Protein AF-A0A8C1KRC3-F1 (afdb_monomer)

Nearest PDB structures (foldseek):
  8a5p-assembly1_X  TM=2.047E-01  e=6.693E+00  Thermochaetoides thermophila

Structure (mmCIF, N/CA/C/O backbone):
data_AF-A0A8C1KRC3-F1
#
_entry.id   AF-A0A8C1KRC3-F1
#
loop_
_atom_site.group_PDB
_atom_site.id
_atom_site.type_symbol
_atom_site.label_atom_id
_atom_site.label_alt_id
_atom_site.label_comp_id
_atom_site.label_asym_id
_atom_site.label_entity_id
_atom_site.label_seq_id
_atom_site.pdbx_PDB_ins_code
_atom_site.Cartn_x
_atom_site.Cartn_y
_atom_site.Cartn_z
_atom_site.occupancy
_atom_site.B_iso_or_equiv
_atom_site.auth_seq_id
_atom_site.auth_comp_id
_atom_site.auth_asym_id
_atom_site.auth_atom_id
_atom_site.pdbx_PDB_model_num
ATOM 1 N N . LEU A 1 1 ? 2.157 1.668 73.499 1.00 52.53 1 LEU A N 1
ATOM 2 C CA . LEU A 1 1 ? 1.777 2.864 72.714 1.00 52.53 1 LEU A CA 1
ATOM 3 C C . LEU A 1 1 ? 0.353 3.234 73.102 1.00 52.53 1 LEU A C 1
ATOM 5 O O . LEU A 1 1 ? -0.478 2.336 73.132 1.00 52.53 1 LEU A O 1
ATOM 9 N N . SER A 1 2 ? 0.074 4.488 73.464 1.00 52.69 2 SER A N 1
ATOM 10 C CA . SER A 1 2 ? -1.302 4.913 73.754 1.00 52.69 2 SER A CA 1
ATOM 11 C C . SER A 1 2 ? -2.155 4.827 72.483 1.00 52.69 2 SER A C 1
ATOM 13 O O . SER A 1 2 ? -1.638 5.012 71.381 1.00 52.69 2 SER A O 1
ATOM 15 N N . LEU A 1 3 ? -3.458 4.562 72.627 1.00 53.19 3 LEU A N 1
ATOM 16 C CA . LEU A 1 3 ? -4.412 4.578 71.507 1.00 53.19 3 LEU A CA 1
ATOM 17 C C . LEU A 1 3 ? -4.317 5.902 70.719 1.00 53.19 3 LEU A C 1
ATOM 19 O O . LEU A 1 3 ? -4.405 5.909 69.494 1.00 53.19 3 LEU A O 1
ATOM 23 N N . ALA A 1 4 ? -4.029 6.999 71.430 1.00 55.34 4 ALA A N 1
ATOM 24 C CA . ALA A 1 4 ? -3.765 8.313 70.857 1.00 55.34 4 ALA A CA 1
ATOM 25 C C . ALA A 1 4 ? -2.515 8.313 69.955 1.00 55.34 4 ALA A C 1
ATOM 27 O O . ALA A 1 4 ? -2.610 8.679 68.786 1.00 55.34 4 ALA A O 1
ATOM 28 N N . ALA A 1 5 ? -1.378 7.803 70.442 1.00 59.03 5 ALA A N 1
ATOM 29 C CA . ALA A 1 5 ? -0.140 7.714 69.661 1.00 59.03 5 ALA A CA 1
ATOM 30 C C . ALA A 1 5 ? -0.264 6.768 68.451 1.00 59.03 5 ALA A C 1
ATOM 32 O O . ALA A 1 5 ? 0.336 7.012 67.409 1.00 59.03 5 ALA A O 1
ATOM 33 N N . TYR A 1 6 ? -1.063 5.701 68.567 1.00 59.00 6 TYR A N 1
ATOM 34 C CA . TYR A 1 6 ? -1.381 4.806 67.449 1.00 59.00 6 TYR A CA 1
ATOM 35 C C . TYR A 1 6 ? -2.236 5.509 66.380 1.00 59.00 6 TYR A C 1
ATOM 37 O O . TYR A 1 6 ? -1.925 5.420 65.194 1.00 59.00 6 TYR A O 1
ATOM 45 N N . SER A 1 7 ? -3.260 6.265 66.792 1.00 59.41 7 SER A N 1
ATOM 46 C CA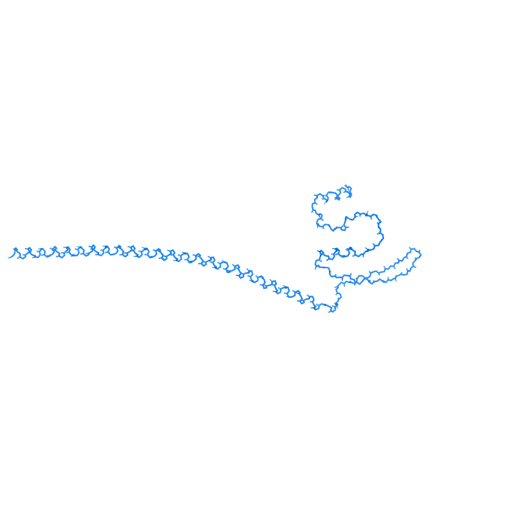 . SER A 1 7 ? -4.117 7.035 65.878 1.00 59.41 7 SER A CA 1
ATOM 47 C C . SER A 1 7 ? -3.371 8.160 65.151 1.00 59.41 7 SER A C 1
ATOM 49 O O . SER A 1 7 ? -3.632 8.419 63.980 1.00 59.41 7 SER A O 1
ATOM 51 N N . GLU A 1 8 ? -2.394 8.788 65.807 1.00 61.75 8 GLU A N 1
ATOM 52 C CA . GLU A 1 8 ? -1.590 9.866 65.228 1.00 61.75 8 GLU A CA 1
ATOM 53 C C . GLU A 1 8 ? -0.601 9.330 64.181 1.00 61.75 8 GLU A C 1
ATOM 55 O O . GLU A 1 8 ? -0.522 9.853 63.071 1.00 61.75 8 GLU A O 1
ATOM 60 N N . LYS A 1 9 ? 0.031 8.183 64.467 1.00 59.00 9 LYS A N 1
ATOM 61 C CA . LYS A 1 9 ? 0.855 7.417 63.512 1.00 59.00 9 LYS A CA 1
ATOM 62 C C . LYS A 1 9 ? 0.081 6.982 62.265 1.00 59.00 9 LYS A C 1
ATOM 64 O O . LYS A 1 9 ? 0.642 6.959 61.171 1.00 59.00 9 LYS A O 1
ATOM 69 N N . LEU A 1 10 ? -1.196 6.628 62.425 1.00 61.12 10 LEU A N 1
ATOM 70 C CA . LEU A 1 10 ? -2.096 6.301 61.315 1.00 61.12 10 LEU A CA 1
ATOM 71 C C . LEU A 1 10 ? -2.552 7.538 60.529 1.00 61.12 10 LEU A C 1
ATOM 73 O O . LEU A 1 10 ? -2.957 7.396 59.382 1.00 61.12 10 LEU A O 1
ATOM 77 N N . ARG A 1 11 ? -2.481 8.737 61.119 1.00 57.22 11 ARG A N 1
ATOM 78 C CA . ARG A 1 11 ? -2.809 10.008 60.457 1.00 57.22 11 ARG A CA 1
ATOM 79 C C . ARG A 1 11 ? -1.679 10.491 59.545 1.00 57.22 11 ARG A C 1
ATOM 81 O O . ARG A 1 11 ? -1.949 11.123 58.529 1.00 57.22 11 ARG A O 1
ATOM 88 N N . GLU A 1 12 ? -0.430 10.197 59.904 1.00 55.88 12 GLU A N 1
ATOM 89 C CA . GLU A 1 12 ? 0.767 10.562 59.129 1.00 55.88 12 GLU A CA 1
ATOM 90 C C . GLU A 1 12 ? 0.997 9.668 57.902 1.00 55.88 12 GLU A C 1
ATOM 92 O O . GLU A 1 12 ? 1.555 10.112 56.900 1.00 55.88 12 GLU A O 1
ATOM 97 N N . MET A 1 13 ? 0.545 8.412 57.946 1.00 55.78 13 MET A N 1
ATOM 98 C CA . MET A 1 13 ? 0.547 7.527 56.782 1.00 55.78 13 MET A CA 1
ATOM 99 C C . MET A 1 13 ? -0.806 7.677 56.090 1.00 55.78 13 MET A C 1
ATOM 101 O O . MET A 1 13 ? -1.821 7.443 56.720 1.00 55.78 13 MET A O 1
ATOM 105 N N . SER A 1 14 ? -0.846 8.089 54.823 1.00 52.88 14 SER A N 1
ATOM 106 C CA . SER A 1 14 ? -2.046 8.480 54.042 1.00 52.88 14 SER A CA 1
ATOM 107 C C . SER A 1 14 ? -3.195 7.445 53.861 1.00 52.88 14 SER A C 1
ATOM 109 O O . SER A 1 14 ? -3.902 7.464 52.860 1.00 52.88 14 SER A O 1
ATOM 111 N N . VAL A 1 15 ? -3.447 6.556 54.823 1.00 52.97 15 VAL A N 1
ATOM 112 C CA . VAL A 1 15 ? -4.540 5.568 54.865 1.00 52.97 15 VAL A CA 1
ATOM 113 C C . VAL A 1 15 ? -5.893 6.147 55.307 1.00 52.97 15 VAL A C 1
ATOM 115 O O . VAL A 1 15 ? -6.880 5.416 55.367 1.00 52.97 15 VAL A O 1
ATOM 118 N N . LEU A 1 16 ? -5.984 7.461 55.549 1.00 52.50 16 LEU A N 1
ATOM 119 C CA . LEU A 1 16 ? -7.243 8.157 55.867 1.00 52.50 16 LEU A CA 1
ATOM 120 C C . LEU A 1 16 ? -8.317 8.016 54.775 1.00 52.50 16 LEU A C 1
ATOM 122 O O . LEU A 1 16 ? -9.498 8.129 55.074 1.00 52.50 16 LEU A O 1
ATOM 126 N N . SER A 1 17 ? -7.934 7.732 53.528 1.00 51.91 17 SER A N 1
ATOM 127 C CA . SER A 1 17 ? -8.881 7.455 52.440 1.00 51.91 17 SER A CA 1
ATOM 128 C C . SER A 1 17 ? -9.553 6.079 52.541 1.00 51.91 17 SER A C 1
ATOM 130 O O . SER A 1 17 ? -10.588 5.873 51.912 1.00 51.91 17 SER A O 1
ATOM 132 N N . LEU A 1 18 ? -8.995 5.144 53.325 1.00 55.03 18 LEU A N 1
ATOM 133 C CA . LEU A 1 18 ? -9.558 3.804 53.541 1.00 55.03 18 LEU A CA 1
ATOM 134 C C . LEU A 1 18 ? -10.406 3.696 54.815 1.00 55.03 18 LEU A C 1
ATOM 136 O O . LEU A 1 18 ? -11.191 2.758 54.947 1.00 55.03 18 LEU A O 1
ATOM 140 N N . LEU A 1 19 ? -10.257 4.621 55.763 1.00 56.22 19 LEU A N 1
ATOM 141 C CA . LEU A 1 19 ? -10.987 4.586 57.027 1.00 56.22 19 LEU A CA 1
ATOM 142 C C . LEU A 1 19 ? -12.186 5.538 56.945 1.00 56.22 19 LEU A C 1
ATOM 144 O O . LEU A 1 19 ? -12.026 6.745 56.800 1.00 56.22 19 LEU A O 1
ATOM 148 N N . CYS A 1 20 ? -13.391 4.963 57.031 1.00 47.62 20 CYS A N 1
ATOM 149 C CA . CYS A 1 20 ? -14.688 5.649 57.138 1.00 47.62 20 CYS A CA 1
ATOM 150 C C . CYS A 1 20 ? -14.560 6.905 58.011 1.00 47.62 20 CYS A C 1
ATOM 152 O O . CYS A 1 20 ? -14.071 6.820 59.141 1.00 47.62 20 CYS A O 1
ATOM 154 N N . SER A 1 21 ? -15.097 8.039 57.557 1.00 47.00 21 SER A N 1
ATOM 155 C CA . SER A 1 21 ? -15.248 9.285 58.339 1.00 47.00 21 SER A CA 1
ATOM 156 C C . SER A 1 21 ? -15.987 9.088 59.681 1.00 47.00 21 SER A C 1
ATOM 158 O O . SER A 1 21 ? -15.968 9.940 60.562 1.00 47.00 21 SER A O 1
ATOM 160 N N . CYS A 1 22 ? -16.565 7.907 59.860 1.00 52.03 22 CYS A N 1
ATOM 161 C CA . CYS A 1 22 ? -17.223 7.342 61.028 1.00 52.03 22 CYS A CA 1
ATOM 162 C C . CYS A 1 22 ? -16.277 7.120 62.229 1.00 52.03 22 CYS A C 1
ATOM 164 O O . CYS A 1 22 ? -16.730 7.119 63.368 1.00 52.03 22 CYS A O 1
ATOM 166 N N . LEU A 1 23 ? -14.969 6.947 61.998 1.00 46.59 23 LEU A N 1
ATOM 167 C CA . LEU A 1 23 ? -13.979 6.683 63.056 1.00 46.59 23 LEU A CA 1
ATOM 168 C C . LEU A 1 23 ? -13.409 7.949 63.715 1.00 46.59 23 LEU A C 1
ATOM 170 O O . LEU A 1 23 ? -12.735 7.846 64.737 1.00 46.59 23 LEU A O 1
ATOM 174 N N . TYR A 1 24 ? -13.678 9.136 63.163 1.00 45.62 24 TYR A N 1
ATOM 175 C CA . TYR A 1 24 ? -13.174 10.404 63.696 1.00 45.62 24 TYR A CA 1
ATOM 176 C C . TYR A 1 24 ? -14.282 11.461 63.745 1.00 45.62 24 TYR A C 1
ATOM 178 O O . TYR A 1 24 ? -14.215 12.501 63.097 1.00 45.62 24 TYR A O 1
ATOM 186 N N . SER A 1 25 ? -15.332 11.195 64.523 1.00 44.25 25 SER A N 1
ATOM 187 C CA . SER A 1 25 ? -16.234 12.260 64.969 1.00 44.25 25 SER A CA 1
ATOM 188 C C . SER A 1 25 ? -15.691 12.827 66.278 1.00 44.25 25 SER A C 1
ATOM 190 O O . SER A 1 25 ? -15.756 12.165 67.313 1.00 44.25 25 SER A O 1
ATOM 192 N N . GLN A 1 26 ? -15.131 14.041 66.250 1.00 33.09 26 GLN A N 1
ATOM 193 C CA . GLN A 1 26 ? -14.971 14.801 67.490 1.00 33.09 26 GLN A CA 1
ATOM 194 C C . GLN A 1 26 ? -16.362 15.095 68.074 1.00 33.09 26 GLN A C 1
ATOM 196 O O . GLN A 1 26 ? -17.281 15.416 67.315 1.00 33.09 26 GLN A O 1
ATOM 201 N N . PRO A 1 27 ? -16.543 15.008 69.403 1.00 39.53 27 PRO A N 1
ATOM 202 C CA . PRO A 1 27 ? -17.818 15.319 70.021 1.00 39.53 27 PRO A CA 1
ATOM 203 C C . PRO A 1 27 ? -17.988 16.839 70.022 1.00 39.53 27 PRO A C 1
ATOM 205 O O . PRO A 1 27 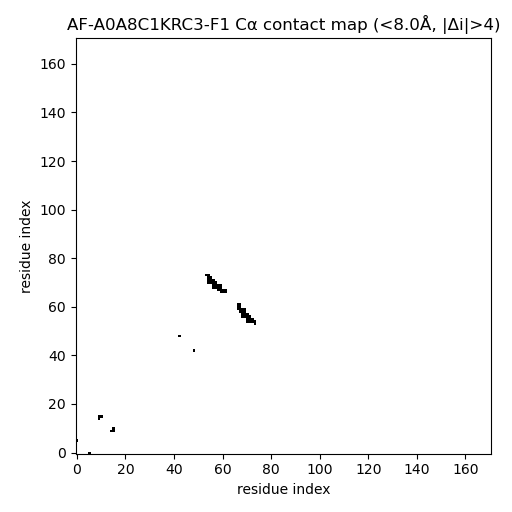? -17.397 17.536 70.844 1.00 39.53 27 PRO A O 1
ATOM 208 N N . HIS A 1 28 ? -18.785 17.370 69.097 1.00 34.41 28 HIS A N 1
ATOM 209 C CA . HIS A 1 28 ? -19.248 18.748 69.215 1.00 34.41 28 HIS A CA 1
ATOM 210 C C . HIS A 1 28 ? -20.418 18.802 70.208 1.00 34.41 28 HIS A C 1
ATOM 212 O O . HIS A 1 28 ? -21.400 18.076 70.029 1.00 34.41 28 HIS A O 1
ATOM 218 N N . PRO A 1 29 ? -20.330 19.621 71.273 1.00 38.94 29 PRO A N 1
ATOM 219 C CA . PRO A 1 29 ? -21.391 19.727 72.253 1.00 38.94 29 PRO A CA 1
ATOM 220 C C . PRO A 1 29 ? -22.499 20.636 71.716 1.00 38.94 29 PRO A C 1
ATOM 222 O O . PRO A 1 29 ? -22.234 21.707 71.178 1.00 38.94 29 PRO A O 1
ATOM 225 N N . ASN A 1 30 ? -23.737 20.217 71.977 1.00 30.88 30 ASN A N 1
ATOM 226 C CA . ASN A 1 30 ? -24.961 21.016 71.936 1.00 30.88 30 ASN A CA 1
ATOM 227 C C . ASN A 1 30 ? -25.450 21.415 70.534 1.00 30.88 30 ASN A C 1
ATOM 229 O O . ASN A 1 30 ? -25.014 22.407 69.966 1.00 30.88 30 ASN A O 1
ATOM 233 N N . THR A 1 31 ? -26.489 20.756 70.025 1.00 33.59 31 THR A N 1
ATOM 234 C CA . THR A 1 31 ? -27.871 21.266 70.119 1.00 33.59 31 THR A CA 1
ATOM 235 C C . THR A 1 31 ? -28.846 20.357 69.373 1.00 33.59 31 THR A C 1
ATOM 237 O O . THR A 1 31 ? -28.575 19.781 68.326 1.00 33.59 31 THR A O 1
ATOM 240 N N . PHE A 1 32 ? -29.988 20.208 70.022 1.00 40.94 32 PHE A N 1
ATOM 241 C CA . PHE A 1 32 ? -31.201 19.516 69.640 1.00 40.94 32 PHE A CA 1
ATOM 242 C C . PHE A 1 32 ? -31.862 20.185 68.421 1.00 40.94 32 PHE A C 1
ATOM 244 O O . PHE A 1 32 ? -32.105 21.389 68.452 1.00 40.94 32 PHE A O 1
ATOM 251 N N . GLY A 1 33 ? -32.199 19.401 67.390 1.00 39.59 33 GLY A N 1
ATOM 252 C CA . GLY A 1 33 ? -33.099 19.807 66.302 1.00 39.59 33 GLY A CA 1
ATOM 253 C C . GLY A 1 33 ? -32.513 19.667 64.891 1.00 39.59 33 GLY A C 1
ATOM 254 O O . GLY A 1 33 ? -31.433 2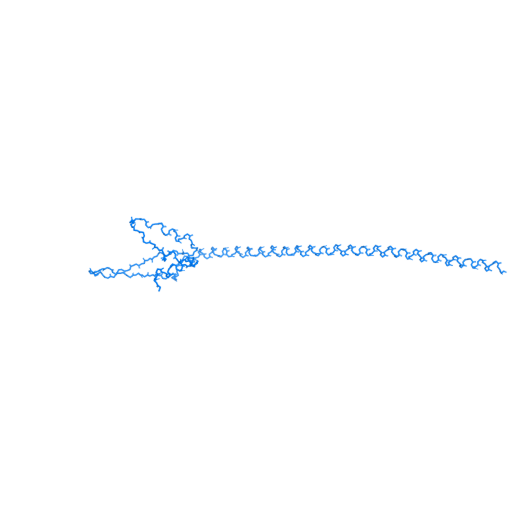0.161 64.611 1.00 39.59 33 GLY A O 1
ATOM 255 N N . GLN A 1 34 ? -33.283 19.029 64.001 1.00 30.48 34 GLN A N 1
ATOM 256 C CA . GLN A 1 34 ? -33.076 18.887 62.545 1.00 30.48 34 GLN A CA 1
ATOM 257 C C . GLN A 1 34 ? -32.016 17.878 62.075 1.00 30.48 34 GLN A C 1
ATOM 259 O O . GLN A 1 34 ? -30.999 18.195 61.462 1.00 30.48 34 GLN A O 1
ATOM 264 N N . PHE A 1 35 ? -32.351 16.599 62.251 1.00 39.88 35 PHE A N 1
ATOM 265 C CA . PHE A 1 35 ? -31.699 15.474 61.583 1.00 39.88 35 PHE A CA 1
ATOM 266 C C . PHE A 1 35 ? -32.295 15.246 60.176 1.00 39.88 35 PHE A C 1
ATOM 268 O O . PHE A 1 35 ? -32.941 14.237 59.926 1.00 39.88 35 PHE A O 1
ATOM 275 N N . GLU A 1 36 ? -32.098 16.187 59.248 1.00 39.66 36 GLU A N 1
ATOM 276 C CA . GLU A 1 36 ? -32.394 15.975 57.811 1.00 39.66 36 GLU A CA 1
ATOM 277 C C . GLU A 1 36 ? -31.186 16.244 56.889 1.00 39.66 36 GLU A C 1
ATOM 279 O O . GLU A 1 36 ? -31.197 15.868 55.720 1.00 39.66 36 GLU A O 1
ATOM 284 N N . GLY A 1 37 ? -30.086 16.810 57.404 1.00 43.78 37 GLY A N 1
ATOM 285 C CA . GLY A 1 37 ? -28.893 17.117 56.597 1.00 43.78 37 GLY A CA 1
ATOM 286 C C . GLY A 1 37 ? -27.889 15.966 56.434 1.00 43.78 37 GLY A C 1
ATOM 287 O O . GLY A 1 37 ? -27.200 15.882 55.419 1.00 43.78 37 GLY A O 1
ATOM 288 N N . LEU A 1 38 ? -27.801 15.051 57.407 1.00 42.69 38 LEU A N 1
ATOM 289 C CA . LEU A 1 38 ? -26.798 13.971 57.403 1.00 42.69 38 LEU A CA 1
ATOM 290 C C . LEU A 1 38 ? -27.147 12.836 56.431 1.00 42.69 38 LEU A C 1
ATOM 292 O O . LEU A 1 38 ? -26.257 12.285 55.783 1.00 42.69 38 LEU A O 1
ATOM 296 N N . ASN A 1 39 ? -28.439 12.548 56.256 1.00 41.97 39 ASN A N 1
ATOM 297 C CA . ASN A 1 39 ? -28.904 11.553 55.287 1.00 41.97 39 ASN A CA 1
ATOM 298 C C . ASN A 1 39 ? -28.627 11.982 53.838 1.00 41.97 39 ASN A C 1
ATOM 300 O O . ASN A 1 39 ? -28.345 11.139 52.989 1.00 41.97 39 ASN A O 1
ATOM 304 N N . LEU A 1 40 ? -28.623 13.289 53.553 1.00 44.75 40 LEU A N 1
ATOM 305 C CA . LEU A 1 40 ? -28.381 13.803 52.204 1.00 44.75 40 LEU A CA 1
ATOM 306 C C . LEU A 1 40 ? -26.908 13.678 51.774 1.00 44.75 40 LEU A C 1
ATOM 308 O O . LEU A 1 40 ? -26.624 13.518 50.587 1.00 44.75 40 LEU A O 1
ATOM 312 N N . CYS A 1 41 ? -25.968 13.713 52.725 1.00 42.94 41 CYS A N 1
ATOM 313 C CA . CYS A 1 41 ? -24.537 13.630 52.426 1.00 42.94 41 CYS A CA 1
ATOM 314 C C . CYS A 1 41 ? -24.073 12.188 52.159 1.00 42.94 41 CYS A C 1
ATOM 316 O O . CYS A 1 41 ? -23.247 11.965 51.276 1.00 42.94 41 CYS A O 1
ATOM 318 N N . ILE A 1 42 ? -24.647 11.198 52.855 1.00 46.06 42 ILE A N 1
ATOM 319 C CA . ILE A 1 42 ? -24.322 9.775 52.640 1.00 46.06 42 ILE A CA 1
ATOM 320 C C . ILE A 1 42 ? -24.821 9.296 51.267 1.00 46.06 42 ILE A C 1
ATOM 322 O O . ILE A 1 42 ? -24.117 8.570 50.566 1.00 46.06 42 ILE A O 1
ATOM 326 N N . ILE A 1 43 ? -26.002 9.749 50.838 1.00 50.16 43 ILE A N 1
ATOM 327 C CA . ILE A 1 43 ? -26.625 9.300 49.583 1.00 50.16 43 ILE A CA 1
ATOM 328 C C . ILE A 1 43 ? -25.876 9.825 48.343 1.00 50.16 43 ILE A C 1
ATOM 330 O O . ILE A 1 43 ? -25.892 9.186 47.294 1.00 50.16 43 ILE A O 1
ATOM 334 N N . LYS A 1 44 ? -25.176 10.964 48.435 1.00 47.56 44 LYS A N 1
ATOM 335 C CA . LYS A 1 44 ? -24.616 11.640 47.251 1.00 47.56 44 LYS A CA 1
ATOM 336 C C . LYS A 1 44 ? -23.250 11.118 46.780 1.00 47.56 44 LYS A C 1
ATOM 338 O O . LYS A 1 44 ? -22.817 11.493 45.695 1.00 47.56 44 LYS A O 1
ATOM 343 N N . LEU A 1 45 ? -22.576 10.266 47.557 1.00 45.56 45 LEU A N 1
ATOM 344 C CA . LEU A 1 45 ? -21.201 9.812 47.278 1.00 45.56 45 LEU A CA 1
ATOM 345 C C . LEU A 1 45 ? -21.068 8.317 46.939 1.00 45.56 45 LEU A C 1
ATOM 347 O O . LEU A 1 45 ? -20.000 7.895 46.502 1.00 45.56 45 LEU A O 1
ATOM 351 N N . CYS A 1 46 ? -22.135 7.524 47.065 1.00 43.75 46 CYS A N 1
ATOM 352 C CA . CYS A 1 46 ? -22.103 6.082 46.808 1.00 43.75 46 CYS A CA 1
ATOM 353 C C . CYS A 1 46 ? -23.177 5.698 45.773 1.00 43.75 46 CYS A C 1
ATOM 355 O O . CYS A 1 46 ? -24.354 5.665 46.125 1.00 43.75 46 CYS A O 1
ATOM 357 N N . PRO A 1 47 ? -22.823 5.333 44.523 1.00 42.56 47 PRO A N 1
ATOM 358 C CA . PRO A 1 47 ? -23.795 4.970 43.479 1.00 42.56 47 PRO A CA 1
ATOM 359 C C . PRO A 1 47 ? -24.560 3.654 43.727 1.00 42.56 47 PRO A C 1
ATOM 361 O O . PRO A 1 47 ? -25.239 3.170 42.828 1.00 42.56 47 PRO A O 1
ATOM 364 N N . HIS A 1 48 ? -24.427 3.042 44.908 1.00 42.41 48 HIS A N 1
ATOM 365 C CA . HIS A 1 48 ? -24.871 1.674 45.179 1.00 42.41 48 HIS A CA 1
ATOM 366 C C . HIS A 1 48 ? -25.622 1.513 46.512 1.00 42.41 48 HIS A C 1
ATOM 368 O O . HIS A 1 48 ? -25.546 0.460 47.141 1.00 42.41 48 HIS A O 1
ATOM 374 N N . HIS A 1 49 ? -26.344 2.541 46.966 1.00 36.41 49 HIS A N 1
ATOM 375 C CA . HIS A 1 49 ? -27.130 2.469 48.200 1.00 36.41 49 HIS A CA 1
ATOM 376 C C . HIS A 1 49 ? -28.634 2.509 47.894 1.00 36.41 49 HIS A C 1
ATOM 378 O O . HIS A 1 49 ? -29.258 3.568 47.867 1.00 36.41 49 HIS A O 1
ATOM 384 N N . HIS A 1 50 ? -29.208 1.333 47.630 1.00 36.34 50 HIS A N 1
ATOM 385 C CA . HIS A 1 50 ? -30.655 1.133 47.608 1.00 36.34 50 HIS A CA 1
ATOM 386 C C . HIS A 1 50 ? -31.196 1.270 49.041 1.00 36.34 50 HIS A C 1
ATOM 388 O O . HIS A 1 50 ? -30.600 0.773 49.996 1.00 36.34 50 HIS A O 1
ATOM 394 N N . SER A 1 51 ? -32.291 2.010 49.169 1.00 38.69 51 SER A N 1
ATOM 395 C CA . SER A 1 51 ? -32.957 2.432 50.400 1.00 38.69 51 SER A CA 1
ATOM 396 C C . SER A 1 51 ? -33.240 1.280 51.368 1.00 38.69 51 SER A C 1
ATOM 398 O O . SER A 1 51 ? -34.062 0.413 51.088 1.00 38.69 51 SER A O 1
ATOM 400 N N . SER A 1 52 ? -32.607 1.310 52.541 1.00 41.78 52 SER A N 1
ATOM 401 C CA . SER A 1 52 ? -33.014 0.508 53.695 1.00 41.78 52 SER A CA 1
ATOM 402 C C . SER A 1 52 ? -33.994 1.317 54.537 1.00 41.78 52 SER A C 1
ATOM 404 O O . SER A 1 52 ? -33.577 2.031 55.448 1.00 41.78 52 SER A O 1
ATOM 406 N N . THR A 1 53 ? -35.289 1.191 54.269 1.00 39.69 53 THR A N 1
ATOM 407 C CA . THR A 1 53 ? -36.316 1.639 55.214 1.00 39.69 53 THR A CA 1
ATOM 408 C C . THR A 1 53 ? -37.463 0.646 55.241 1.00 39.69 53 THR A C 1
ATOM 410 O O . THR A 1 53 ? -38.369 0.743 54.429 1.00 39.69 53 THR A O 1
ATOM 413 N N . ASP A 1 54 ? -37.373 -0.301 56.175 1.00 39.62 54 ASP A N 1
ATOM 414 C CA . ASP A 1 54 ? -38.500 -0.804 56.967 1.00 39.62 54 ASP A CA 1
ATOM 415 C C . ASP A 1 54 ? -37.919 -1.477 58.223 1.00 39.62 54 ASP A C 1
ATOM 417 O O . ASP A 1 54 ? -37.659 -2.681 58.263 1.00 39.62 54 ASP A O 1
ATOM 421 N N . MET A 1 55 ? -37.624 -0.669 59.251 1.00 45.53 55 MET A N 1
ATOM 422 C CA . MET A 1 55 ? -37.334 -1.192 60.590 1.00 45.53 55 MET A CA 1
ATOM 423 C C . MET A 1 55 ? -38.666 -1.524 61.268 1.00 45.53 55 MET A C 1
ATOM 425 O O . MET A 1 55 ? -39.418 -0.619 61.621 1.00 45.53 55 MET A O 1
ATOM 429 N N . GLU A 1 56 ? -38.959 -2.808 61.468 1.00 50.16 56 GLU A N 1
ATOM 430 C CA . GLU A 1 56 ? -40.122 -3.252 62.242 1.00 50.16 56 GLU A CA 1
ATOM 431 C C . GLU A 1 56 ? -39.668 -3.582 63.673 1.00 50.16 56 GLU A C 1
ATOM 433 O O . GLU A 1 56 ? -38.815 -4.446 63.888 1.00 50.16 56 GLU A O 1
ATOM 438 N N . VAL A 1 57 ? -40.204 -2.853 64.655 1.00 44.69 57 VAL A N 1
ATOM 439 C CA . VAL A 1 57 ? -39.829 -2.972 66.071 1.00 44.69 57 VAL A CA 1
ATOM 440 C C . VAL A 1 57 ? -40.967 -3.644 66.832 1.00 44.69 57 VAL A C 1
ATOM 442 O O . VAL A 1 57 ? -42.070 -3.102 66.897 1.00 44.69 57 VAL A O 1
ATOM 445 N N . LYS A 1 58 ? -40.708 -4.806 67.444 1.00 56.12 58 LYS A N 1
ATOM 446 C CA . LYS A 1 58 ? -41.662 -5.464 68.354 1.00 56.12 58 LYS A CA 1
ATOM 447 C C . LYS A 1 58 ? -41.268 -5.190 69.804 1.00 56.12 58 LYS A C 1
ATOM 449 O O . LYS A 1 58 ? -40.138 -5.447 70.218 1.00 56.12 58 LYS A O 1
ATOM 454 N N . SER A 1 59 ? -42.201 -4.638 70.579 1.00 49.72 59 SER A N 1
ATOM 455 C CA . SER A 1 59 ? -41.998 -4.339 72.000 1.00 49.72 59 SER A CA 1
ATOM 456 C C . SER A 1 59 ? -42.076 -5.608 72.847 1.00 49.72 59 SER A C 1
ATOM 458 O O . SER A 1 59 ? -43.047 -6.354 72.721 1.00 49.72 59 SER A O 1
ATOM 460 N N . LEU A 1 60 ? -41.116 -5.805 73.751 1.00 59.91 60 LEU A N 1
ATOM 461 C CA . LEU A 1 60 ? -41.175 -6.821 74.808 1.00 59.91 60 LEU A CA 1
ATOM 462 C C . LEU A 1 60 ? -41.367 -6.149 76.178 1.00 59.91 60 LEU A C 1
ATOM 464 O O . LEU A 1 60 ? -41.090 -4.957 76.335 1.00 59.91 60 LEU A O 1
ATOM 468 N N . ASP A 1 61 ? -41.915 -6.902 77.138 1.00 55.06 61 ASP A N 1
ATOM 469 C CA . ASP A 1 61 ? -42.501 -6.381 78.380 1.00 55.06 61 ASP A CA 1
ATOM 470 C C . ASP A 1 61 ? -41.627 -5.370 79.136 1.00 55.06 61 ASP A C 1
ATOM 472 O O . ASP A 1 61 ? -40.411 -5.512 79.290 1.00 55.06 61 ASP A O 1
ATOM 476 N N . LYS A 1 62 ? -42.289 -4.334 79.661 1.00 56.81 62 LYS A N 1
ATOM 477 C CA . LYS A 1 62 ? -41.640 -3.235 80.380 1.00 56.81 62 LYS A CA 1
ATOM 478 C C . LYS A 1 62 ? -41.295 -3.663 81.805 1.00 56.81 62 LYS A C 1
ATOM 480 O O . LYS A 1 62 ? -42.171 -4.076 82.562 1.00 56.81 62 LYS A O 1
ATOM 485 N N . ARG A 1 63 ? -40.036 -3.474 82.210 1.00 58.97 63 ARG A N 1
ATOM 486 C CA . ARG A 1 63 ? -39.598 -3.598 83.610 1.00 58.97 63 ARG A CA 1
ATOM 487 C C . ARG A 1 63 ? -39.375 -2.207 84.204 1.00 58.97 63 ARG A C 1
ATOM 489 O O . ARG A 1 63 ? -39.065 -1.265 83.483 1.00 58.97 63 ARG A O 1
ATOM 496 N N . ALA A 1 64 ? -39.453 -2.075 85.529 1.00 57.91 64 ALA A N 1
ATOM 497 C CA . ALA A 1 64 ? -39.233 -0.805 86.234 1.00 57.91 64 ALA A CA 1
ATOM 498 C C . ALA A 1 64 ? -37.854 -0.146 85.973 1.00 57.91 64 ALA A C 1
ATOM 500 O O . ALA A 1 64 ? -37.688 1.031 86.272 1.00 57.91 64 ALA A O 1
ATOM 501 N N . SER A 1 65 ? -36.879 -0.871 85.402 1.00 67.31 65 SER A N 1
ATOM 502 C CA . SER A 1 65 ? -35.540 -0.358 85.072 1.00 67.31 65 SER A CA 1
ATOM 503 C C . SER A 1 65 ? -35.330 0.011 83.595 1.00 67.31 65 SER A C 1
ATOM 505 O O . SER A 1 65 ? -34.229 0.429 83.248 1.00 67.31 65 SER A O 1
ATOM 507 N N . GLY A 1 66 ? -36.322 -0.166 82.710 1.00 67.94 66 GLY A N 1
ATOM 508 C CA . GLY A 1 66 ? -36.180 0.170 81.287 1.00 67.94 66 GLY A CA 1
ATOM 509 C C . GLY A 1 66 ? -37.127 -0.573 80.340 1.00 67.94 66 GLY A C 1
ATOM 510 O O . GLY A 1 66 ? -37.858 -1.483 80.737 1.00 67.94 66 GLY A O 1
ATOM 511 N N . GLN A 1 67 ? -37.106 -0.167 79.067 1.00 56.03 67 GLN A N 1
ATOM 512 C CA . GLN A 1 67 ? -37.845 -0.807 77.973 1.00 56.03 67 GLN A CA 1
ATOM 513 C C . GLN A 1 67 ? -36.883 -1.618 77.098 1.00 56.03 67 GLN A C 1
ATOM 515 O O . GLN A 1 67 ? -35.784 -1.150 76.803 1.00 56.03 67 GLN A O 1
ATOM 520 N N . ALA A 1 68 ? -37.305 -2.811 76.678 1.00 57.56 68 ALA A N 1
ATOM 521 C CA . ALA A 1 68 ? -36.580 -3.651 75.730 1.00 57.56 68 ALA A CA 1
ATOM 522 C C . ALA A 1 68 ? -37.404 -3.813 74.444 1.00 57.56 68 ALA A C 1
ATOM 524 O O . ALA A 1 68 ? -38.633 -3.899 74.488 1.00 57.56 68 ALA A O 1
ATOM 525 N N . PHE A 1 69 ? -36.731 -3.848 73.297 1.00 56.66 69 PHE A N 1
ATOM 526 C CA . PHE A 1 69 ? -37.366 -4.074 72.004 1.00 56.66 69 PHE A CA 1
ATOM 527 C C . PHE A 1 69 ? -36.489 -4.953 71.120 1.00 56.66 69 PHE A C 1
ATOM 529 O O . PHE A 1 69 ? -35.261 -4.884 71.175 1.00 56.66 69 PHE A O 1
ATOM 536 N N . GLU A 1 70 ? -37.139 -5.787 70.316 1.00 52.84 70 GLU A N 1
ATOM 537 C CA . GLU A 1 70 ? -36.482 -6.604 69.306 1.00 52.84 70 GLU A CA 1
ATOM 538 C C . GLU A 1 70 ? -36.537 -5.861 67.967 1.00 52.84 70 GLU A C 1
ATOM 540 O O . GLU A 1 70 ? -37.611 -5.447 67.516 1.00 52.84 70 GLU A O 1
ATOM 545 N N . VAL A 1 71 ? -35.370 -5.656 67.352 1.00 62.81 71 VAL A N 1
ATOM 546 C CA . VAL A 1 71 ? -35.240 -5.056 66.018 1.00 62.81 71 VAL A CA 1
ATOM 547 C C . VAL A 1 71 ? -34.978 -6.179 65.029 1.00 62.81 71 VAL A C 1
ATOM 549 O O . VAL A 1 71 ? -33.890 -6.757 65.018 1.00 62.81 71 VAL A O 1
ATOM 552 N N . ILE A 1 72 ? -35.965 -6.489 64.191 1.00 66.00 72 ILE A N 1
ATOM 553 C CA . ILE A 1 72 ? -35.814 -7.504 63.147 1.00 66.00 72 ILE A CA 1
ATOM 554 C C . ILE A 1 72 ? -35.376 -6.796 61.867 1.00 66.00 72 ILE A C 1
ATOM 556 O O . ILE A 1 72 ? -36.164 -6.118 61.209 1.00 66.00 72 ILE A O 1
ATOM 560 N N . LEU A 1 73 ? -34.107 -6.960 61.501 1.00 54.41 73 LEU A N 1
ATOM 561 C CA . LEU A 1 73 ? -33.604 -6.531 60.199 1.00 54.41 73 LEU A CA 1
ATOM 562 C C . LEU A 1 73 ? -34.036 -7.565 59.155 1.00 54.41 73 LEU A C 1
ATOM 564 O O . LEU A 1 73 ? -33.464 -8.655 59.081 1.00 54.41 73 LEU A O 1
ATOM 568 N N . LYS A 1 74 ? -35.052 -7.246 58.346 1.00 54.25 74 LYS A N 1
ATOM 569 C CA . LYS A 1 74 ? -35.379 -8.064 57.170 1.00 54.25 74 LYS A CA 1
ATOM 570 C C . LYS A 1 74 ? -34.192 -7.992 56.207 1.00 54.25 74 LYS A C 1
ATOM 572 O O . LYS A 1 74 ? -33.760 -6.909 55.815 1.00 54.25 74 LYS A O 1
ATOM 577 N N . SER A 1 75 ? -33.621 -9.147 55.874 1.00 47.31 75 SER A N 1
ATOM 578 C CA . SER A 1 75 ? -32.525 -9.221 54.910 1.00 47.31 75 SER A CA 1
ATOM 579 C C . SER A 1 75 ? -33.056 -8.867 53.511 1.00 47.31 75 SER A C 1
ATOM 581 O O . SER A 1 75 ? -34.166 -9.271 53.164 1.00 47.31 75 SER A O 1
ATOM 583 N N . PRO A 1 76 ? -32.295 -8.139 52.673 1.00 53.31 76 PRO A N 1
ATOM 584 C CA . PRO A 1 76 ? -32.766 -7.609 51.383 1.00 53.31 76 PRO A CA 1
ATOM 585 C C . PRO A 1 76 ? -32.950 -8.688 50.293 1.00 53.31 76 PRO A C 1
ATOM 587 O O . PRO A 1 76 ? -32.876 -8.400 49.101 1.00 53.31 76 PRO A O 1
ATOM 590 N N . THR A 1 77 ? -33.141 -9.952 50.682 1.00 46.34 77 THR A N 1
ATOM 591 C CA . THR A 1 77 ? -33.243 -11.105 49.771 1.00 46.34 77 THR A CA 1
ATOM 592 C C . THR A 1 77 ? -34.666 -11.662 49.672 1.00 46.34 77 THR A C 1
ATOM 594 O O . THR A 1 77 ? -34.885 -12.629 48.948 1.00 46.34 77 THR A O 1
ATOM 597 N N . ASP A 1 78 ? -35.655 -11.047 50.325 1.00 40.34 78 ASP A N 1
ATOM 598 C CA . ASP A 1 78 ? -37.059 -11.406 50.096 1.00 40.34 78 ASP A CA 1
ATOM 599 C C . ASP A 1 78 ? -37.464 -10.967 48.668 1.00 40.34 78 ASP A C 1
ATOM 601 O O . ASP A 1 78 ? -37.196 -9.815 48.293 1.00 40.34 78 ASP A O 1
ATOM 605 N N . PRO A 1 79 ? -38.023 -11.843 47.807 1.00 44.72 79 PRO A N 1
ATOM 606 C CA . PRO A 1 79 ? -38.323 -11.502 46.422 1.00 44.72 79 PRO A CA 1
ATOM 607 C C . PRO A 1 79 ? -39.535 -10.562 46.354 1.00 44.72 79 PRO A C 1
ATOM 609 O O . PRO A 1 79 ? -40.665 -10.983 46.128 1.00 44.72 79 PRO A O 1
ATOM 612 N N . SER A 1 80 ? -39.287 -9.263 46.530 1.00 48.41 80 SER A N 1
ATOM 613 C CA . SER A 1 80 ? -40.259 -8.203 46.255 1.00 48.41 80 SER A CA 1
ATOM 614 C C . SER A 1 80 ? -40.470 -8.035 44.735 1.00 48.41 80 SER A C 1
ATOM 616 O O . SER A 1 80 ? -39.498 -8.130 43.972 1.00 48.41 80 SER A O 1
ATOM 618 N N . PRO A 1 81 ? -41.700 -7.764 44.248 1.00 54.31 81 PRO A N 1
ATOM 619 C CA . PRO A 1 81 ? -42.037 -7.781 42.821 1.00 54.31 81 PRO A CA 1
ATOM 620 C C . PRO A 1 81 ? -41.525 -6.571 42.017 1.00 54.31 81 PRO A C 1
ATOM 622 O O . PRO A 1 81 ? -41.776 -6.495 40.817 1.00 54.31 81 PRO A O 1
ATOM 625 N N . GLU A 1 82 ? -40.799 -5.624 42.622 1.00 48.75 82 GLU A N 1
ATOM 626 C CA . GLU A 1 82 ? -40.366 -4.371 41.967 1.00 48.75 82 GLU A CA 1
ATOM 627 C C . GLU A 1 82 ? -39.095 -4.489 41.092 1.00 48.75 82 GLU A C 1
ATOM 629 O O . GLU A 1 82 ? -38.608 -3.510 40.525 1.00 48.75 82 GLU A O 1
ATOM 634 N N . ARG A 1 83 ? -38.562 -5.702 40.898 1.00 54.47 83 ARG A N 1
ATOM 635 C CA . ARG A 1 83 ? -37.339 -5.972 40.111 1.00 54.47 83 ARG A CA 1
ATOM 636 C C . ARG A 1 83 ? -37.411 -5.858 38.557 1.00 54.47 83 ARG A C 1
ATOM 638 O O . ARG A 1 83 ? -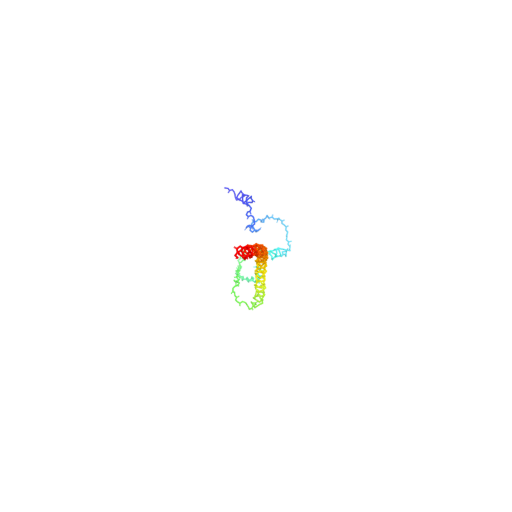36.363 -6.022 37.938 1.00 54.47 83 ARG A O 1
ATOM 645 N N . PRO A 1 84 ? -38.528 -5.575 37.850 1.00 53.00 84 PRO A N 1
ATOM 646 C CA . PRO A 1 84 ? -38.484 -5.474 36.379 1.00 53.00 84 PRO A CA 1
ATOM 647 C C . PRO A 1 84 ? -37.797 -4.214 35.817 1.00 53.00 84 PRO A C 1
ATOM 649 O O . PRO A 1 84 ? -37.180 -4.275 34.754 1.00 53.00 84 PRO A O 1
ATOM 652 N N . GLN A 1 85 ? -37.907 -3.060 36.489 1.00 56.94 85 GLN A N 1
ATOM 653 C CA . GLN A 1 85 ? -37.537 -1.765 35.888 1.00 56.94 85 GLN A CA 1
ATOM 654 C C . GLN A 1 85 ? -36.025 -1.478 35.914 1.00 56.94 85 GLN A C 1
ATOM 656 O O . GLN A 1 85 ? -35.478 -0.943 34.947 1.00 56.94 85 GLN A O 1
ATOM 661 N N . THR A 1 86 ? -35.327 -1.882 36.976 1.00 57.78 86 THR A N 1
ATOM 662 C CA . THR A 1 86 ? -33.878 -1.664 37.146 1.00 57.78 86 THR A CA 1
ATOM 663 C C . THR A 1 86 ? -33.040 -2.534 36.205 1.00 57.78 86 THR A C 1
ATOM 665 O O . THR A 1 86 ? -32.096 -2.044 35.586 1.00 57.78 86 THR A O 1
ATOM 668 N N . LEU A 1 87 ? -33.453 -3.789 35.986 1.00 61.28 87 LEU A N 1
ATOM 669 C CA . LEU A 1 87 ? -32.822 -4.707 35.027 1.00 61.28 87 LEU A CA 1
ATOM 670 C C . LEU A 1 87 ? -32.911 -4.197 33.577 1.00 61.28 87 LEU A C 1
ATOM 672 O O . LEU A 1 87 ? -32.011 -4.432 32.769 1.00 61.28 87 LEU A O 1
ATOM 676 N N . SER A 1 88 ? -33.986 -3.476 33.236 1.00 71.81 88 SER A N 1
ATOM 677 C CA . SER A 1 88 ? -34.165 -2.888 31.903 1.00 71.81 88 SER A CA 1
ATOM 678 C C . SER A 1 88 ? -33.181 -1.744 31.637 1.00 71.81 88 SER A C 1
ATOM 680 O O . SER A 1 88 ? -32.611 -1.666 30.547 1.00 71.81 88 SER A O 1
ATOM 682 N N . GLN A 1 89 ? -32.952 -0.872 32.625 1.00 83.50 89 GLN A N 1
ATOM 683 C CA . GLN A 1 89 ? -31.977 0.218 32.511 1.00 83.50 89 GLN A CA 1
ATOM 684 C C . GLN A 1 89 ? -30.542 -0.312 32.435 1.00 83.50 89 GLN A C 1
ATOM 686 O O . GLN A 1 89 ? -29.776 0.117 31.573 1.00 83.50 89 GLN A O 1
ATOM 691 N N . GLU A 1 90 ? -30.192 -1.297 33.264 1.00 81.19 90 GLU A N 1
ATOM 692 C CA . GLU A 1 90 ? -28.868 -1.927 33.245 1.00 81.19 90 GLU A CA 1
ATOM 693 C C . GLU A 1 90 ? -28.571 -2.581 31.886 1.00 81.19 90 GLU A C 1
ATOM 695 O O . GLU A 1 90 ? -27.519 -2.350 31.286 1.00 81.19 90 GLU A O 1
ATOM 700 N N . LYS A 1 91 ? -29.544 -3.310 31.324 1.00 87.81 91 LYS A N 1
ATOM 701 C CA . LYS A 1 91 ? -29.427 -3.918 29.992 1.00 87.81 91 LYS A CA 1
ATOM 702 C C . LYS A 1 91 ? -29.206 -2.878 28.887 1.00 87.81 91 LYS A C 1
ATOM 704 O O . LYS A 1 91 ? -28.429 -3.122 27.962 1.00 87.81 91 LYS A O 1
ATOM 709 N N . GLN A 1 92 ? -29.863 -1.721 28.970 1.00 89.81 92 GLN A N 1
ATOM 710 C CA . GLN A 1 92 ? -29.690 -0.636 28.003 1.00 89.81 92 GLN A CA 1
ATOM 711 C C . GLN A 1 92 ? -28.296 0.001 28.096 1.00 89.81 92 GLN A C 1
ATOM 713 O O . GLN A 1 92 ? -27.665 0.238 27.065 1.00 89.81 92 GLN A O 1
ATOM 718 N N . VAL A 1 93 ? -27.785 0.221 29.310 1.00 92.75 93 VAL A N 1
ATOM 719 C CA . VAL A 1 93 ? -26.429 0.749 29.532 1.00 92.75 93 VAL A CA 1
ATOM 720 C C . VAL A 1 93 ? -25.368 -0.231 29.025 1.00 92.75 93 VAL A C 1
ATOM 722 O O . VAL A 1 93 ? -24.441 0.175 28.325 1.00 92.75 93 VAL A O 1
ATOM 725 N N . LEU A 1 94 ? -25.525 -1.530 29.296 1.00 93.44 94 LEU A N 1
ATOM 726 C CA . LEU A 1 94 ? -24.614 -2.565 28.797 1.00 93.44 94 LEU A CA 1
ATOM 727 C C . LEU A 1 94 ? -24.588 -2.622 27.266 1.00 93.44 94 LEU A C 1
ATOM 729 O O . LEU A 1 94 ? -23.513 -2.738 26.677 1.00 93.44 94 LEU A O 1
ATOM 733 N N . LYS A 1 95 ? -25.750 -2.477 26.616 1.00 94.75 95 LYS A N 1
ATOM 734 C CA . LYS A 1 95 ? -25.840 -2.404 25.153 1.00 94.75 95 LYS A CA 1
ATOM 735 C C . LYS A 1 95 ? -25.074 -1.197 24.602 1.00 94.75 95 LYS A C 1
ATOM 737 O O . LYS A 1 95 ? -24.245 -1.363 23.714 1.00 94.75 95 LYS A O 1
ATOM 742 N N . GLN A 1 96 ? -25.279 -0.008 25.170 1.00 95.19 96 GLN A N 1
ATOM 743 C CA . GLN A 1 96 ? -24.555 1.200 24.753 1.00 95.19 96 GLN A CA 1
ATOM 744 C C . GLN A 1 96 ? -23.041 1.079 24.971 1.00 95.19 96 GLN A C 1
ATOM 746 O O . GLN A 1 96 ? -22.248 1.560 24.159 1.00 95.19 96 GLN A O 1
ATOM 751 N N . LEU A 1 97 ? -22.620 0.419 26.054 1.00 95.81 97 LEU A N 1
ATOM 752 C CA . LEU A 1 97 ? -21.207 0.190 26.337 1.00 95.81 97 LEU A CA 1
ATOM 753 C C . LEU A 1 97 ? -20.579 -0.797 25.342 1.00 95.81 97 LEU A C 1
ATOM 755 O O . LEU A 1 97 ? -19.447 -0.581 24.909 1.00 95.81 97 LEU A O 1
ATOM 759 N N . ALA A 1 98 ? -21.312 -1.842 24.946 1.00 95.50 98 ALA A N 1
ATOM 760 C CA . ALA A 1 98 ? -20.887 -2.777 23.907 1.00 95.50 98 ALA A CA 1
ATOM 761 C C . ALA A 1 98 ? -20.752 -2.081 22.542 1.00 95.50 98 ALA A C 1
ATOM 763 O O . ALA A 1 98 ? -19.703 -2.184 21.910 1.00 95.50 98 ALA A O 1
ATOM 764 N N . GLU A 1 99 ? -21.748 -1.285 22.143 1.00 97.00 99 GLU A N 1
ATOM 765 C CA . GLU A 1 99 ? -21.708 -0.488 20.908 1.00 97.00 99 GLU A CA 1
ATOM 766 C C . GLU A 1 99 ? -20.549 0.523 20.911 1.00 97.00 99 GLU A C 1
ATOM 768 O O . GLU A 1 99 ? -19.894 0.748 19.893 1.00 97.00 99 GLU A O 1
ATOM 773 N N . LYS A 1 100 ? -20.252 1.148 22.059 1.00 97.25 100 LYS A N 1
ATOM 774 C CA . LYS A 1 100 ? -19.101 2.053 22.192 1.00 97.25 100 LYS A CA 1
ATOM 775 C C . LYS A 1 100 ? -17.773 1.308 22.022 1.00 97.25 100 LYS A C 1
ATOM 777 O O . LYS A 1 100 ? -16.912 1.783 21.287 1.00 97.25 100 LYS A O 1
ATOM 782 N N . ARG A 1 101 ? -17.626 0.137 22.653 1.00 97.06 101 ARG A N 1
ATOM 783 C CA . ARG A 1 101 ? -16.433 -0.724 22.537 1.00 97.06 101 ARG A CA 1
ATOM 784 C C . ARG A 1 101 ? -16.200 -1.184 21.100 1.00 97.06 101 ARG A C 1
ATOM 786 O O . ARG A 1 101 ? -15.055 -1.292 20.674 1.00 97.06 101 ARG A O 1
ATOM 793 N N . GLU A 1 102 ? -17.268 -1.471 20.364 1.00 96.88 102 GLU A N 1
ATOM 794 C CA . GLU A 1 102 ? -17.180 -1.866 18.958 1.00 96.88 102 GLU A CA 1
ATOM 795 C C . GLU A 1 102 ? -16.702 -0.707 18.077 1.00 96.88 102 GLU A C 1
ATOM 797 O O . GLU A 1 102 ? -15.746 -0.872 17.322 1.00 96.88 102 GLU A O 1
ATOM 802 N N . ARG A 1 103 ? -17.260 0.497 18.260 1.00 97.88 103 ARG A N 1
ATOM 803 C CA . ARG A 1 103 ? -16.800 1.702 17.548 1.00 97.88 103 ARG A CA 1
ATOM 804 C C . ARG A 1 103 ? -15.343 2.047 17.845 1.00 97.88 103 ARG A C 1
ATOM 806 O O . ARG A 1 103 ? -14.606 2.417 16.938 1.00 97.88 103 ARG A O 1
ATOM 813 N N . GLU A 1 104 ? -14.907 1.916 19.097 1.00 96.50 104 GLU A N 1
ATOM 814 C CA . GLU A 1 104 ? -13.502 2.131 19.474 1.00 96.50 104 GLU A CA 1
ATOM 815 C C . GLU A 1 104 ? -12.562 1.154 18.746 1.00 96.50 104 GLU A C 1
ATOM 817 O O . GLU A 1 104 ? -11.511 1.566 18.252 1.00 96.50 104 GLU A O 1
ATOM 822 N N . LYS A 1 105 ? -12.958 -0.120 18.611 1.00 97.75 105 LYS A N 1
ATOM 823 C CA . LYS A 1 105 ? -12.203 -1.111 17.829 1.00 97.75 105 LYS A CA 1
ATOM 824 C C . LYS A 1 105 ? -12.178 -0.764 16.344 1.00 97.75 105 LYS A C 1
ATOM 826 O O . LYS A 1 105 ? -11.112 -0.812 15.743 1.00 97.75 105 LYS A O 1
ATOM 831 N N . GLU A 1 106 ? -13.315 -0.381 15.768 1.00 97.50 106 GLU A N 1
ATOM 832 C CA . GLU A 1 106 ? -13.408 -0.003 14.355 1.00 97.50 106 GLU A CA 1
ATOM 833 C C . GLU A 1 106 ? -12.491 1.183 14.025 1.00 97.50 106 GLU A C 1
ATOM 835 O O . GLU A 1 106 ? -11.776 1.158 13.023 1.00 97.50 106 GLU A O 1
ATOM 840 N N . VAL A 1 107 ? -12.456 2.200 14.893 1.00 98.12 107 VAL A N 1
ATOM 841 C CA . VAL A 1 107 ? -11.556 3.353 14.745 1.00 98.12 107 VAL A CA 1
ATOM 842 C C . VAL A 1 107 ? -10.094 2.913 14.778 1.00 98.12 107 VAL A C 1
ATOM 844 O O . VAL A 1 107 ? -9.317 3.336 13.921 1.00 98.12 107 VAL A O 1
ATOM 847 N N . LEU A 1 108 ? -9.714 2.049 15.724 1.00 97.19 108 LEU A N 1
ATOM 848 C CA . LEU A 1 108 ? -8.342 1.550 15.827 1.00 97.19 108 LEU A CA 1
ATOM 849 C C . LEU A 1 108 ? -7.942 0.729 14.591 1.00 97.19 108 LEU A C 1
ATOM 851 O O . LEU A 1 108 ? -6.866 0.942 14.032 1.00 97.19 108 LEU A O 1
ATOM 855 N N . THR A 1 109 ? -8.819 -0.163 14.131 1.00 97.69 109 THR A N 1
ATOM 856 C CA . THR A 1 109 ? -8.590 -0.974 12.930 1.00 97.69 109 THR A CA 1
AT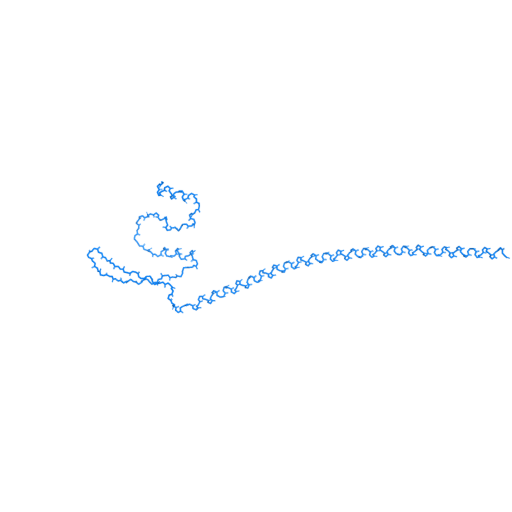OM 857 C C . THR A 1 109 ? -8.445 -0.101 11.687 1.00 97.69 109 THR A C 1
ATOM 859 O O . THR A 1 109 ? -7.489 -0.282 10.939 1.00 97.69 109 THR A O 1
ATOM 862 N N . LYS A 1 110 ? -9.320 0.895 11.495 1.00 98.19 110 LYS A N 1
ATOM 863 C CA . LYS A 1 110 ? -9.230 1.836 10.366 1.00 98.19 110 LYS A CA 1
ATOM 864 C C . LYS A 1 110 ? -7.957 2.673 10.408 1.00 98.19 110 LYS A C 1
ATOM 866 O O . LYS A 1 110 ? -7.326 2.875 9.375 1.00 98.19 110 LYS A O 1
ATOM 871 N N . ALA A 1 111 ? -7.548 3.144 11.586 1.00 97.44 111 ALA A N 1
ATOM 872 C CA . ALA A 1 111 ? -6.297 3.885 11.733 1.00 97.44 111 ALA A CA 1
ATOM 873 C C . ALA A 1 111 ? -5.087 3.028 11.323 1.00 97.44 111 ALA A C 1
ATOM 875 O O . ALA A 1 111 ? -4.207 3.496 10.599 1.00 97.44 111 ALA A O 1
ATOM 876 N N . GLN A 1 112 ? -5.070 1.757 11.732 1.00 97.12 112 GLN A N 1
ATOM 877 C CA . GLN A 1 112 ? -4.024 0.815 11.343 1.00 97.12 112 GLN A CA 1
ATOM 878 C C . GLN A 1 112 ? -4.059 0.500 9.840 1.00 97.12 112 GLN A C 1
ATOM 880 O O . GLN A 1 112 ? -3.012 0.474 9.197 1.00 97.12 112 GLN A O 1
ATOM 885 N N . GLU A 1 113 ? -5.245 0.309 9.263 1.00 97.69 113 GLU A N 1
ATOM 886 C CA . GLU A 1 113 ? -5.424 0.070 7.829 1.00 97.69 113 GLU A CA 1
ATOM 887 C C . GLU A 1 113 ? -4.912 1.244 6.987 1.00 97.69 113 GLU A C 1
ATOM 889 O O . GLU A 1 113 ? -4.134 1.037 6.057 1.00 97.69 113 GLU A O 1
ATOM 894 N N . VAL A 1 114 ? -5.279 2.481 7.341 1.00 97.88 114 VAL A N 1
ATOM 895 C CA . VAL A 1 114 ? -4.802 3.688 6.649 1.00 97.88 114 VAL A CA 1
ATOM 896 C C . VAL A 1 114 ? -3.279 3.791 6.720 1.00 97.88 114 VAL A C 1
ATOM 898 O O . VAL A 1 114 ? -2.644 4.083 5.706 1.00 97.88 114 VAL A O 1
ATOM 901 N N . ASN A 1 115 ? -2.684 3.509 7.882 1.00 96.75 115 ASN A N 1
ATOM 902 C CA . ASN A 1 115 ? -1.232 3.524 8.042 1.00 96.75 115 ASN A CA 1
ATOM 903 C C . ASN A 1 115 ? -0.547 2.480 7.143 1.00 96.75 115 ASN A C 1
ATOM 905 O O . ASN A 1 115 ? 0.387 2.796 6.408 1.00 96.75 115 ASN A O 1
ATOM 909 N N . ASN A 1 116 ? -1.065 1.250 7.130 1.00 97.56 116 ASN A N 1
ATOM 910 C CA . ASN A 1 116 ? -0.557 0.182 6.269 1.00 97.56 116 ASN A CA 1
ATOM 911 C C . ASN A 1 116 ? -0.688 0.543 4.781 1.00 97.56 116 ASN A C 1
ATOM 913 O O . ASN A 1 116 ? 0.241 0.327 4.002 1.00 97.56 116 ASN A O 1
ATOM 917 N N . ASN A 1 117 ? -1.821 1.129 4.384 1.00 98.19 117 ASN A N 1
ATOM 918 C CA . ASN A 1 117 ? -2.063 1.554 3.009 1.00 98.19 117 ASN A CA 1
ATOM 919 C C . ASN A 1 117 ? -1.106 2.676 2.577 1.00 98.19 117 ASN A C 1
ATOM 921 O O . ASN A 1 117 ? -0.615 2.678 1.449 1.00 98.19 117 ASN A O 1
ATOM 925 N N . TYR A 1 118 ? -0.794 3.613 3.477 1.00 98.38 118 TYR A N 1
ATOM 926 C CA . TYR A 1 118 ? 0.155 4.685 3.191 1.00 98.38 118 TYR A CA 1
ATOM 927 C C . TYR A 1 118 ? 1.566 4.144 2.924 1.00 98.38 118 TYR A C 1
ATOM 929 O O . TYR A 1 118 ? 2.196 4.532 1.933 1.00 98.38 118 TYR A O 1
ATOM 937 N N . SER A 1 119 ? 2.035 3.207 3.753 1.00 96.94 119 SER A N 1
ATOM 938 C CA . SER A 1 119 ? 3.316 2.520 3.543 1.00 96.94 119 SER A CA 1
ATOM 939 C C . SER A 1 119 ? 3.334 1.782 2.206 1.00 96.94 119 SER A C 1
ATOM 941 O O . SER A 1 119 ? 4.222 2.022 1.389 1.00 96.94 119 SER A O 1
ATOM 943 N N . LYS A 1 120 ? 2.295 0.987 1.922 1.00 98.12 120 LYS A N 1
ATOM 944 C CA . LYS A 1 120 ? 2.178 0.227 0.672 1.00 98.12 120 LYS A CA 1
ATOM 945 C C . LYS A 1 120 ? 2.202 1.125 -0.568 1.00 98.12 120 LYS A C 1
ATOM 947 O O . LYS A 1 120 ? 2.988 0.896 -1.481 1.00 98.12 120 LYS A O 1
ATOM 952 N N . MET A 1 121 ? 1.395 2.187 -0.596 1.00 97.88 121 MET A N 1
ATOM 953 C CA . MET A 1 121 ? 1.367 3.119 -1.729 1.00 97.88 121 MET A CA 1
ATOM 954 C C . MET A 1 121 ? 2.717 3.828 -1.926 1.00 97.88 121 MET A C 1
ATOM 956 O O . MET A 1 121 ? 3.102 4.151 -3.052 1.00 97.88 121 MET A O 1
ATOM 960 N N . THR A 1 122 ? 3.437 4.101 -0.837 1.00 97.31 122 THR A N 1
ATOM 961 C CA . THR A 1 122 ? 4.768 4.718 -0.899 1.00 97.31 122 THR A CA 1
ATOM 962 C C . THR A 1 122 ? 5.792 3.759 -1.505 1.00 97.31 122 THR A C 1
ATOM 964 O O . THR A 1 122 ? 6.555 4.161 -2.386 1.00 97.31 122 THR A O 1
ATOM 967 N N . GLU A 1 123 ? 5.770 2.492 -1.092 1.00 97.88 123 GLU A N 1
ATOM 968 C CA . GLU A 1 123 ? 6.615 1.431 -1.646 1.00 97.88 123 GLU A CA 1
ATOM 969 C C . GLU A 1 123 ? 6.333 1.198 -3.134 1.00 97.88 123 GLU A C 1
ATOM 971 O O . GLU A 1 123 ? 7.262 1.194 -3.941 1.00 97.88 123 GLU A O 1
ATOM 976 N N . GLU A 1 124 ? 5.061 1.103 -3.528 1.00 98.38 124 GLU A N 1
ATOM 977 C CA . GLU A 1 124 ? 4.659 0.924 -4.928 1.00 98.38 124 GLU A CA 1
ATOM 978 C C . GLU A 1 124 ? 5.137 2.083 -5.811 1.00 98.38 124 GLU A C 1
ATOM 980 O O . GLU A 1 124 ? 5.714 1.860 -6.877 1.00 98.38 124 GLU A O 1
ATOM 985 N N . LYS A 1 125 ? 4.977 3.334 -5.359 1.00 98.50 125 LYS A N 1
ATOM 986 C CA . LYS A 1 125 ? 5.473 4.509 -6.098 1.00 98.50 125 LYS A CA 1
ATOM 987 C C . LYS A 1 125 ? 6.989 4.498 -6.255 1.00 98.50 125 LYS A C 1
ATOM 989 O O . LYS A 1 125 ? 7.499 4.910 -7.301 1.00 98.50 125 LYS A O 1
ATOM 994 N N . LEU A 1 126 ? 7.718 4.076 -5.222 1.00 98.56 126 LEU A N 1
ATOM 995 C CA . LEU A 1 126 ? 9.170 3.958 -5.291 1.00 98.56 126 LEU A CA 1
ATOM 996 C C . LEU A 1 126 ? 9.570 2.874 -6.293 1.00 98.56 126 LEU A C 1
ATOM 998 O O . LEU A 1 126 ? 10.412 3.127 -7.155 1.00 98.56 126 LEU A O 1
ATOM 1002 N N . HIS A 1 127 ? 8.934 1.707 -6.215 1.00 98.50 127 HIS A N 1
ATOM 1003 C CA . HIS A 1 127 ? 9.211 0.587 -7.100 1.00 98.50 127 HIS A CA 1
ATOM 1004 C C . HIS A 1 127 ? 8.960 0.950 -8.567 1.00 98.50 127 HIS A C 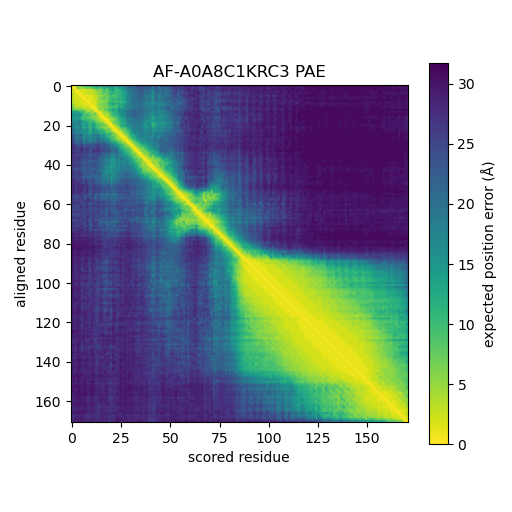1
ATOM 1006 O O . HIS A 1 127 ? 9.856 0.771 -9.392 1.00 98.50 127 HIS A O 1
ATOM 1012 N N . GLN A 1 128 ? 7.814 1.566 -8.870 1.00 98.69 128 GLN A N 1
ATOM 1013 C CA . GLN A 1 128 ? 7.482 2.039 -10.217 1.00 98.69 128 GLN A CA 1
ATOM 1014 C C . GLN A 1 128 ? 8.525 3.028 -10.749 1.00 98.69 128 GLN A C 1
ATOM 1016 O O . GLN A 1 128 ? 8.952 2.941 -11.899 1.00 98.69 128 GLN A O 1
ATOM 1021 N N . LYS A 1 129 ? 8.985 3.976 -9.919 1.00 98.62 129 LYS A N 1
ATOM 1022 C CA . LYS A 1 129 ? 10.037 4.916 -10.337 1.00 98.62 129 LYS A CA 1
ATOM 1023 C C . LYS A 1 129 ? 11.364 4.215 -10.612 1.00 98.62 129 LYS A C 1
ATOM 1025 O O . LYS A 1 129 ? 12.045 4.591 -11.565 1.00 98.62 129 LYS A O 1
ATOM 1030 N N . MET A 1 130 ? 11.737 3.230 -9.798 1.00 98.50 130 MET A N 1
ATOM 1031 C CA . MET A 1 130 ? 12.960 2.455 -10.012 1.00 98.50 130 MET A CA 1
ATOM 1032 C C . MET A 1 130 ? 12.899 1.667 -11.323 1.00 98.50 130 MET A C 1
ATOM 1034 O O . MET A 1 130 ? 13.854 1.724 -12.098 1.00 98.50 130 MET A O 1
ATOM 1038 N N . GLU A 1 131 ? 11.767 1.023 -11.616 1.00 98.44 131 GLU A N 1
ATOM 1039 C CA . GLU A 1 131 ? 11.545 0.290 -12.868 1.00 98.44 131 GLU A CA 1
ATOM 1040 C C . GLU A 1 131 ? 11.609 1.213 -14.082 1.00 98.44 131 GLU A C 1
ATOM 1042 O O . GLU A 1 131 ? 12.396 0.969 -14.993 1.00 98.44 131 GLU A O 1
ATOM 1047 N N . LEU A 1 132 ? 10.892 2.339 -14.061 1.00 98.69 132 LEU A N 1
ATOM 1048 C CA . LEU A 1 132 ? 10.919 3.309 -15.160 1.00 98.69 132 LEU A CA 1
ATOM 1049 C C . LEU A 1 132 ? 12.331 3.851 -15.418 1.00 98.69 132 LEU A C 1
ATOM 1051 O O . LEU A 1 132 ? 12.752 3.999 -16.568 1.00 98.69 132 LEU A O 1
ATOM 1055 N N . ILE A 1 133 ? 13.091 4.151 -14.360 1.00 98.56 133 ILE A N 1
ATOM 1056 C CA . ILE A 1 133 ? 14.484 4.601 -14.490 1.00 98.56 133 ILE A CA 1
ATOM 1057 C C . ILE A 1 133 ? 15.348 3.490 -15.090 1.00 98.56 133 ILE A C 1
ATOM 1059 O O . ILE A 1 133 ? 16.191 3.767 -15.950 1.00 98.56 133 ILE A O 1
ATOM 1063 N N . GLN A 1 134 ? 15.159 2.250 -14.646 1.00 98.62 134 GLN A N 1
ATOM 1064 C CA . GLN A 1 134 ? 15.890 1.094 -15.145 1.00 98.62 134 GLN A CA 1
ATOM 1065 C C . GLN A 1 134 ? 15.588 0.847 -16.626 1.00 98.62 134 GLN A C 1
ATOM 1067 O O . GLN A 1 134 ? 16.519 0.767 -17.427 1.00 98.62 134 GLN A O 1
ATOM 1072 N N . GLU A 1 135 ? 14.318 0.812 -17.017 1.00 98.50 135 GLU A N 1
ATOM 1073 C CA . GLU A 1 135 ? 13.880 0.670 -18.406 1.00 98.50 135 GLU A CA 1
ATOM 1074 C C . GLU A 1 135 ? 14.420 1.796 -19.286 1.00 98.50 135 GLU A C 1
ATOM 1076 O O . GLU A 1 135 ? 14.983 1.531 -20.349 1.00 98.50 135 GLU A O 1
ATOM 1081 N N . ASN A 1 136 ? 14.355 3.050 -18.826 1.00 98.56 136 ASN A N 1
ATOM 1082 C CA . ASN A 1 136 ? 14.876 4.186 -19.583 1.00 98.56 136 ASN A CA 1
ATOM 1083 C C . ASN A 1 136 ? 16.394 4.078 -19.803 1.00 98.56 136 ASN A C 1
ATOM 1085 O O . ASN A 1 136 ? 16.892 4.324 -20.905 1.00 98.56 136 ASN A O 1
ATOM 1089 N N . ARG A 1 137 ? 17.142 3.661 -18.772 1.00 98.62 137 ARG A N 1
ATOM 1090 C CA . ARG A 1 137 ? 18.585 3.400 -18.880 1.00 98.62 137 ARG A CA 1
ATOM 1091 C C . ARG A 1 137 ? 18.870 2.257 -19.849 1.00 98.62 137 ARG A C 1
ATOM 1093 O O . ARG A 1 137 ? 19.734 2.411 -20.712 1.00 98.62 137 ARG A O 1
ATOM 1100 N N . MET A 1 138 ? 18.143 1.146 -19.744 1.00 98.50 138 MET A N 1
ATOM 1101 C CA . MET A 1 138 ? 18.299 -0.004 -20.637 1.00 98.50 138 MET A CA 1
ATOM 1102 C C . MET A 1 138 ? 17.994 0.368 -22.087 1.00 98.50 138 MET A C 1
ATOM 1104 O O . MET A 1 138 ? 18.788 0.051 -22.967 1.00 98.50 138 MET A O 1
ATOM 1108 N N . ALA A 1 139 ? 16.913 1.104 -22.342 1.00 98.56 139 ALA A N 1
ATOM 1109 C CA . ALA A 1 139 ? 16.551 1.573 -23.673 1.00 98.56 139 ALA A CA 1
ATOM 1110 C C . ALA A 1 139 ? 17.648 2.463 -24.278 1.00 98.56 139 ALA A C 1
ATOM 1112 O O . ALA A 1 139 ? 18.072 2.234 -25.412 1.00 98.56 139 ALA A O 1
ATOM 1113 N N . ARG A 1 140 ? 18.184 3.422 -23.506 1.00 98.19 140 ARG A N 1
ATOM 1114 C CA . ARG A 1 140 ? 19.304 4.277 -23.945 1.00 98.19 140 ARG A CA 1
ATOM 1115 C C . ARG A 1 140 ? 20.554 3.464 -24.277 1.00 98.19 140 ARG A C 1
ATOM 1117 O O . ARG A 1 140 ? 21.170 3.684 -25.320 1.00 98.19 140 ARG A O 1
ATOM 1124 N N . LEU A 1 141 ? 20.921 2.517 -23.414 1.00 98.25 141 LEU A N 1
ATOM 1125 C CA . LEU A 1 141 ? 22.080 1.650 -23.632 1.00 98.25 141 LEU A CA 1
ATOM 1126 C C . LEU A 1 141 ? 21.886 0.733 -24.843 1.00 98.25 141 LEU A C 1
ATOM 1128 O O . LEU A 1 141 ? 22.808 0.570 -25.640 1.00 98.25 141 LEU A O 1
ATOM 1132 N N . ASN A 1 142 ? 20.697 0.161 -25.014 1.00 98.44 142 ASN A N 1
ATOM 1133 C CA . ASN A 1 142 ? 20.379 -0.714 -26.138 1.00 98.44 142 ASN A CA 1
ATOM 1134 C C . ASN A 1 142 ? 20.379 0.048 -27.464 1.00 98.44 142 ASN A C 1
ATOM 1136 O O . ASN A 1 142 ? 20.969 -0.434 -28.430 1.00 98.44 142 ASN A O 1
ATOM 1140 N N . ALA A 1 143 ? 19.825 1.262 -27.494 1.00 98.25 143 ALA A N 1
ATOM 1141 C CA . ALA A 1 143 ? 19.882 2.135 -28.662 1.00 98.25 143 ALA A CA 1
ATOM 1142 C C . ALA A 1 143 ? 21.332 2.489 -29.036 1.00 98.25 143 ALA A C 1
ATOM 1144 O O . ALA A 1 143 ? 21.702 2.448 -30.210 1.00 98.25 143 ALA A O 1
ATOM 1145 N N . LEU A 1 144 ? 22.186 2.784 -28.047 1.00 97.62 144 LEU A N 1
ATOM 1146 C CA . LEU A 1 144 ? 23.606 3.038 -28.294 1.00 97.62 144 LEU A CA 1
ATOM 1147 C C . LEU A 1 144 ? 24.317 1.794 -28.843 1.00 97.62 144 LEU A C 1
ATOM 1149 O O . LEU A 1 144 ? 25.023 1.884 -29.847 1.00 97.62 144 LEU A O 1
ATOM 1153 N N . LYS A 1 145 ? 24.096 0.627 -28.225 1.00 97.75 145 LYS A N 1
ATOM 1154 C CA . LYS A 1 145 ? 24.640 -0.657 -28.693 1.00 97.75 145 LYS A CA 1
ATOM 1155 C C . LYS A 1 145 ? 24.221 -0.957 -30.132 1.00 97.75 145 LYS A C 1
ATOM 1157 O O . LYS A 1 145 ? 25.044 -1.418 -30.916 1.00 97.75 145 LYS A O 1
ATOM 1162 N N . GLN A 1 146 ? 22.969 -0.684 -30.490 1.00 97.19 146 GLN A N 1
ATOM 1163 C CA . GLN A 1 146 ? 22.468 -0.888 -31.846 1.00 97.19 146 GLN A CA 1
ATOM 1164 C C . GLN A 1 146 ? 23.180 0.013 -32.861 1.00 97.19 146 GLN A C 1
ATOM 1166 O O . GLN A 1 146 ? 23.707 -0.499 -33.844 1.00 97.19 146 GLN A O 1
ATOM 1171 N N . ARG A 1 147 ? 23.298 1.318 -32.585 1.00 97.19 147 ARG A N 1
ATOM 1172 C CA . ARG A 1 147 ? 24.019 2.257 -33.466 1.00 97.19 147 ARG A CA 1
ATOM 1173 C C . ARG A 1 147 ? 25.478 1.856 -33.684 1.00 97.19 147 ARG A C 1
ATOM 1175 O O . ARG A 1 147 ? 26.029 2.073 -34.759 1.00 97.19 147 ARG A O 1
ATOM 1182 N N . LEU A 1 148 ? 26.126 1.294 -32.664 1.00 95.81 148 LEU A N 1
ATOM 1183 C CA . LEU A 1 148 ? 27.491 0.780 -32.791 1.00 95.81 148 LEU A CA 1
ATOM 1184 C C . LEU A 1 148 ? 27.547 -0.454 -33.699 1.00 95.81 148 LEU A C 1
ATOM 1186 O O . LEU A 1 148 ? 28.399 -0.498 -34.582 1.00 95.81 148 LEU A O 1
ATOM 1190 N N . ARG A 1 149 ? 26.621 -1.410 -33.541 1.00 94.62 149 ARG A N 1
ATOM 1191 C CA . ARG A 1 149 ? 26.524 -2.578 -34.436 1.00 94.62 149 ARG A CA 1
ATOM 1192 C C . ARG A 1 149 ? 26.280 -2.170 -35.889 1.00 94.62 149 ARG A C 1
ATOM 1194 O O . ARG A 1 149 ? 26.952 -2.679 -36.778 1.00 94.62 149 ARG A O 1
ATOM 1201 N N . GLU A 1 150 ? 25.392 -1.206 -36.122 1.00 93.88 150 GLU A N 1
ATOM 1202 C CA . GLU A 1 150 ? 25.135 -0.657 -37.459 1.00 93.88 150 GLU A CA 1
A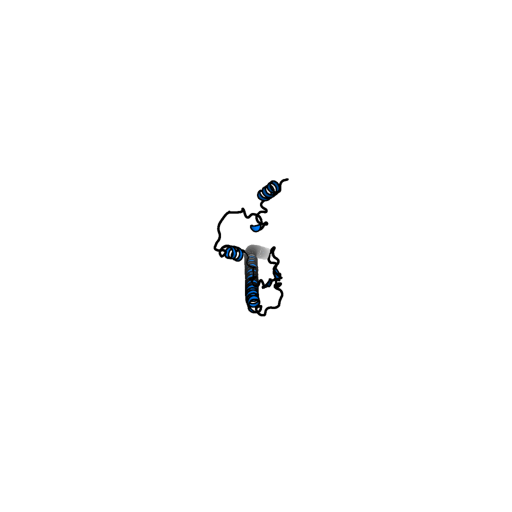TOM 1203 C C . GLU A 1 150 ? 26.417 -0.063 -38.067 1.00 93.88 150 GLU A C 1
ATOM 1205 O O . GLU A 1 150 ? 26.784 -0.409 -39.188 1.00 93.88 150 GLU A O 1
ATOM 1210 N N . LYS A 1 151 ? 27.179 0.743 -37.312 1.00 93.88 151 LYS A N 1
ATOM 1211 C CA . LYS A 1 151 ? 28.465 1.296 -37.781 1.00 93.88 151 LYS A CA 1
ATOM 1212 C C . LYS A 1 151 ? 29.497 0.224 -38.141 1.00 93.88 151 LYS A C 1
ATOM 1214 O O . LYS A 1 151 ? 30.236 0.416 -39.109 1.00 93.88 15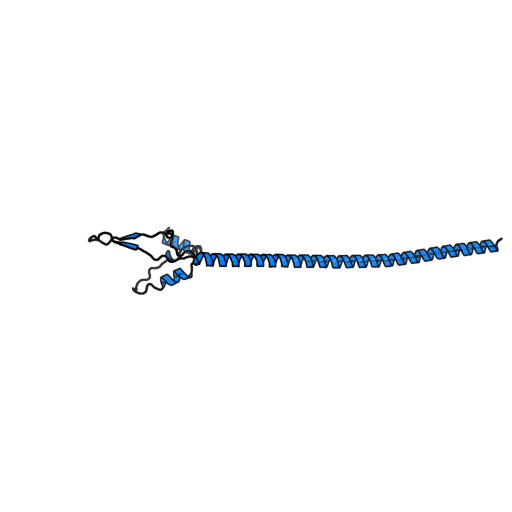1 LYS A O 1
ATOM 1219 N N . VAL A 1 152 ? 29.562 -0.871 -37.381 1.00 91.44 152 VAL A N 1
ATOM 1220 C CA . VAL A 1 152 ? 30.444 -2.011 -37.683 1.00 91.44 152 VAL A CA 1
ATOM 1221 C C . VAL A 1 152 ? 30.002 -2.676 -38.986 1.00 91.44 152 VAL A C 1
ATOM 1223 O O . VAL A 1 152 ? 30.803 -2.748 -39.912 1.00 91.44 152 VAL A O 1
ATOM 1226 N N . SER A 1 153 ? 28.716 -3.017 -39.118 1.00 89.56 153 SER A N 1
ATOM 1227 C CA . SER A 1 153 ? 28.181 -3.665 -40.327 1.00 89.56 153 SER A CA 1
ATOM 1228 C C . SER A 1 153 ? 28.384 -2.829 -41.599 1.00 89.56 153 SER A C 1
ATOM 1230 O O . SER A 1 153 ? 28.837 -3.338 -42.619 1.00 89.56 153 SER A O 1
ATOM 1232 N N . VAL A 1 154 ? 28.151 -1.512 -41.537 1.00 89.62 154 VAL A N 1
ATOM 1233 C CA . VAL A 1 154 ? 28.401 -0.602 -42.668 1.00 89.62 154 VAL A CA 1
ATOM 1234 C C . VAL A 1 154 ? 29.889 -0.560 -43.026 1.00 89.62 154 VAL A C 1
ATOM 1236 O O . VAL A 1 154 ? 30.250 -0.441 -44.195 1.00 89.62 154 VAL A O 1
ATOM 1239 N N . SER A 1 155 ? 30.775 -0.642 -42.033 1.00 85.75 155 SER A N 1
ATOM 1240 C CA . SER A 1 155 ? 32.221 -0.645 -42.272 1.00 85.75 155 SER A CA 1
ATOM 1241 C C . SER A 1 155 ? 32.693 -1.954 -42.902 1.00 85.75 155 SER A C 1
ATOM 1243 O O . SER A 1 155 ? 33.477 -1.894 -43.843 1.00 85.75 155 SER A O 1
ATOM 1245 N N . GLU A 1 156 ? 32.164 -3.101 -42.474 1.00 88.62 156 GLU A N 1
ATOM 1246 C CA . GLU A 1 156 ? 32.420 -4.404 -43.104 1.00 88.62 156 GLU A CA 1
ATOM 1247 C C . GLU A 1 156 ? 31.992 -4.409 -44.576 1.00 88.62 156 GLU A C 1
ATOM 1249 O O . GLU A 1 156 ? 32.792 -4.746 -45.448 1.00 88.62 156 GLU A O 1
ATOM 1254 N N . VAL A 1 157 ? 30.777 -3.934 -44.879 1.00 89.50 157 VAL A N 1
ATOM 1255 C CA . VAL A 1 157 ? 30.283 -3.820 -46.264 1.00 89.50 157 VAL A CA 1
ATOM 1256 C C . VAL A 1 157 ? 31.193 -2.921 -47.106 1.00 89.50 157 VAL A C 1
ATOM 1258 O O . VAL A 1 157 ? 31.532 -3.274 -48.237 1.00 89.50 157 VAL A O 1
ATOM 1261 N N . ARG A 1 158 ? 31.644 -1.782 -46.559 1.00 88.31 158 ARG A N 1
ATOM 1262 C CA . ARG A 1 158 ? 32.594 -0.900 -47.256 1.00 88.31 158 ARG A CA 1
ATOM 1263 C C . ARG A 1 158 ? 33.909 -1.615 -47.552 1.00 88.31 158 ARG A C 1
ATOM 1265 O O . ARG A 1 158 ? 34.354 -1.569 -48.695 1.00 88.31 158 ARG A O 1
ATOM 1272 N N . VAL A 1 159 ? 34.506 -2.300 -46.578 1.00 90.06 159 VAL A N 1
ATOM 1273 C CA . VAL A 1 159 ? 35.768 -3.038 -46.772 1.00 90.06 159 VAL A CA 1
ATOM 1274 C C . VAL A 1 159 ? 35.626 -4.090 -47.873 1.00 90.06 159 VAL A C 1
ATOM 1276 O O . VAL A 1 159 ? 36.455 -4.128 -48.782 1.00 90.06 159 VAL A O 1
ATOM 1279 N N . LEU A 1 160 ? 34.545 -4.872 -47.853 1.00 88.31 160 LEU A N 1
ATOM 1280 C CA . LEU A 1 160 ? 34.268 -5.874 -48.885 1.00 88.31 160 LEU A CA 1
ATOM 1281 C C . LEU A 1 160 ? 34.105 -5.239 -50.274 1.00 88.31 160 LEU A C 1
ATOM 1283 O O . LEU A 1 160 ? 34.645 -5.753 -51.253 1.00 88.31 160 LEU A O 1
ATOM 1287 N N . SER A 1 161 ? 33.418 -4.095 -50.366 1.00 87.25 161 SER A N 1
ATOM 1288 C CA . SER A 1 161 ? 33.246 -3.378 -51.637 1.00 87.25 161 SER A CA 1
ATOM 1289 C C . SER A 1 161 ? 34.571 -2.859 -52.208 1.00 87.25 161 SER A C 1
ATOM 1291 O O . SER A 1 161 ? 34.825 -3.016 -53.403 1.00 87.25 161 SER A O 1
ATOM 1293 N N . PHE A 1 162 ? 35.457 -2.321 -51.357 1.00 90.44 162 PHE A N 1
ATOM 1294 C CA . PHE A 1 162 ? 36.799 -1.917 -51.771 1.00 90.44 162 PHE A CA 1
ATOM 1295 C C . PHE A 1 162 ? 37.590 -3.128 -52.259 1.00 90.44 162 PHE A C 1
ATOM 1297 O O . PHE A 1 162 ? 38.103 -3.101 -53.372 1.00 90.44 162 PHE A O 1
ATOM 1304 N N . GLN A 1 163 ? 37.638 -4.211 -51.481 1.00 88.88 163 GLN A N 1
ATOM 1305 C CA . GLN A 1 163 ? 38.375 -5.419 -51.854 1.00 88.88 163 GLN A CA 1
ATOM 1306 C C . GLN A 1 163 ? 37.890 -6.008 -53.188 1.00 88.88 163 GLN A C 1
ATOM 1308 O O . GLN A 1 163 ? 38.709 -6.387 -54.023 1.00 88.88 163 GLN A O 1
ATOM 1313 N N . SER A 1 164 ? 36.575 -6.026 -53.428 1.00 86.94 164 SER A N 1
ATOM 1314 C CA . SER A 1 164 ? 36.007 -6.463 -54.706 1.00 86.94 164 SER A CA 1
ATOM 1315 C C . SER A 1 164 ? 36.426 -5.554 -55.862 1.00 86.94 164 SER A C 1
ATOM 1317 O O . SER A 1 164 ? 36.789 -6.051 -56.925 1.00 86.94 164 SER A O 1
ATOM 1319 N N . SER A 1 165 ? 36.400 -4.232 -55.669 1.00 88.75 165 SER A N 1
ATOM 1320 C CA . SER A 1 165 ? 36.823 -3.276 -56.697 1.00 88.75 165 SER A CA 1
ATOM 1321 C C . SER A 1 165 ? 38.313 -3.397 -57.011 1.00 88.75 165 SER A C 1
ATOM 1323 O O . SER A 1 165 ? 38.691 -3.326 -58.176 1.00 88.75 165 SER A O 1
ATOM 1325 N N . TYR A 1 166 ? 39.154 -3.601 -55.994 1.00 87.56 166 TYR A N 1
ATOM 1326 C CA . TYR A 1 166 ? 40.578 -3.875 -56.183 1.00 87.56 166 TYR A CA 1
ATOM 1327 C C . TYR A 1 166 ? 40.787 -5.179 -56.960 1.00 87.56 166 TYR A C 1
ATOM 1329 O O . TYR A 1 166 ? 41.580 -5.200 -57.889 1.00 87.56 166 TYR A O 1
ATOM 1337 N N . CYS A 1 167 ? 40.044 -6.245 -56.656 1.00 86.44 167 CYS A N 1
ATOM 1338 C CA . CYS A 1 167 ? 40.154 -7.503 -57.399 1.00 86.44 167 CYS A CA 1
ATOM 1339 C C . CYS A 1 167 ? 39.815 -7.328 -58.893 1.00 86.44 167 CYS A C 1
ATOM 1341 O O . CYS A 1 167 ? 40.551 -7.803 -59.748 1.00 86.44 167 CYS A O 1
ATOM 1343 N N . MET A 1 168 ? 38.760 -6.571 -59.213 1.00 85.19 168 MET A N 1
ATOM 1344 C CA . MET A 1 168 ? 38.339 -6.306 -60.599 1.00 85.19 168 MET A CA 1
ATOM 1345 C C . MET A 1 168 ? 39.302 -5.413 -61.396 1.00 85.19 168 MET A C 1
ATOM 1347 O O . MET A 1 168 ? 39.236 -5.403 -62.617 1.00 85.19 168 MET A O 1
ATOM 1351 N N . LEU A 1 169 ? 40.151 -4.625 -60.729 1.00 84.19 169 LEU A 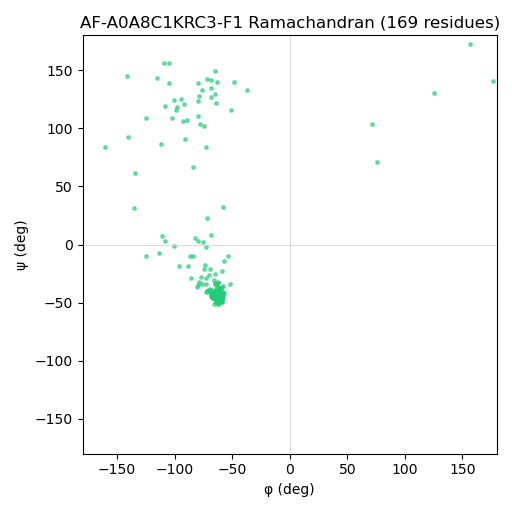N 1
ATOM 1352 C CA . LEU A 1 169 ? 41.126 -3.743 -61.385 1.00 84.19 169 LEU A CA 1
ATOM 1353 C C . LEU A 1 169 ? 42.468 -4.433 -61.677 1.00 84.19 169 LEU A C 1
ATOM 1355 O O . LEU A 1 169 ? 43.249 -3.914 -62.471 1.00 84.19 169 LEU A O 1
ATOM 1359 N N . PHE A 1 170 ? 42.759 -5.551 -61.008 1.00 78.12 170 PHE A N 1
ATOM 1360 C CA . PHE A 1 170 ? 44.045 -6.259 -61.079 1.00 78.12 170 PHE A CA 1
ATOM 1361 C C . PHE A 1 170 ? 43.961 -7.630 -61.786 1.00 78.12 170 PHE A C 1
ATOM 1363 O O . PHE A 1 170 ? 44.954 -8.359 -61.799 1.00 78.12 170 PHE A O 1
ATOM 1370 N N . PHE A 1 171 ? 42.813 -7.957 -62.386 1.00 63.97 171 PHE A N 1
ATOM 1371 C CA . PHE A 1 171 ? 42.590 -9.085 -63.301 1.00 63.97 171 PHE A CA 1
ATOM 1372 C C . PHE A 1 171 ? 42.176 -8.559 -64.676 1.00 63.97 171 PHE A C 1
ATOM 1374 O O . PHE A 1 171 ? 42.601 -9.174 -65.679 1.00 63.97 171 PHE A O 1
#

Secondary structure (DSSP, 8-state):
--HHHHHHHHHHSSGGGTS-GGG-----------TTHHHHHHHTT-TT-------EEEEEEEETTEEEEEEE---TTS--TTTHHHHHHHHHHHHHHHHHHHHHHHHHHHHHHHHHHHHHHHHHHHHHHHHHHHHHHHHHHHHHHHHHHHHHHHHHHHHHHHHHHHHHH--

Solvent-accessible surface area (backbone atoms only — not comparable to full-atom values): 10669 Å² total; per-residue (Å²): 129,54,73,66,59,52,53,51,58,48,65,74,44,85,55,63,86,77,50,62,76,82,81,69,71,77,88,78,81,85,80,92,80,79,95,66,65,67,67,57,60,63,61,75,77,46,103,79,73,81,85,90,81,74,86,53,73,49,80,48,82,77,50,102,90,52,79,49,68,49,76,54,78,74,66,96,76,66,89,64,87,77,64,68,64,62,56,53,53,52,53,53,52,52,48,53,51,51,56,49,54,49,50,54,48,52,52,53,53,50,54,51,49,52,52,52,50,52,54,50,56,51,52,51,56,50,50,52,52,52,50,54,52,50,51,52,51,50,52,54,50,50,53,51,53,48,56,49,51,52,55,49,54,55,49,52,54,50,52,52,53,52,54,53,53,53,52,68,75,77,110

Sequence (171 aa):
LSLAAYSEKLREMSVLSLLCSCLYSQPHPNTFGQFEGLNLCIIKLCPHHHSSTDMEVKSLDKRASGQAFEVILKSPTDPSPERPQTLSQEKQVLKQLAEKREREKEVLTKAQEVNNNYSKMTEEKLHQKMELIQENRMARLNALKQRLREKVSVSEVRVLSFQSSYCMLFF

Mean predicted aligned error: 20.52 Å

Radius of gyration: 49.37 Å; Cα contacts (8 Å, |Δi|>4): 31; chains: 1; bounding box: 86×33×150 Å

InterPro domains:
  IPR000956 Stathmin family [PF00836] (54-82)
  IPR000956 Stathmin family [PF00836] (88-157)
  IPR000956 Stathmin family [PIRSF002285] (3-158)
  IPR000956 Stathmin family [PS51663] (82-171)
  IPR000956 Stathmin family [PTHR10104] (88-158)
  IPR036002 Stathmin superfamily [SSF101494] (54-152)

pLDDT: mean 71.34, std 23.42, range [30.48, 98.69]

Organism: Cyprinus carpio (NCBI:txid7962)

Foldseek 3Di:
DDPVVVVVVVVVPPCPVVDPPVVDDDDDDDDDDDPPPPVVVVVPPDPDDDDDDDFDKDWDDDDPVGTDIDTDRDDPPDDDPPPPPVVVVVVVVVVVVVVVVVVVVVVVVVVVVVVVVVVVVVVVVVVVVVVVVVVVVVVVVVVVVVVVVVVVVVVVVVVVVVVVVVVVVVD